Protein AF-A0A1Q7ENH5-F1 (afdb_monomer_lite)

Sequence (106 aa):
MGAAASIGPLKSDITMAIQLSGAPGLPPEMKLFLTDFQTLATDVGKLMNAVIGGDTNAVQADVKAVDADNTKIETYDFSKMSSAIKAFYQPMIDAFNSEVSIANSM

Secondary structure (DSSP, 8-state):
-HHHHTHHHHHHHHHHHHHHTTSTT--HHHHHHHHHHHHHHHHHHHHHHHHHHT-HHHHHHHHHHHHHHHHHHTT--HHHHHHHHHHHHHHHHHHHHHHHHHHTT-

Foldseek 3Di:
DVVLVCLVVVLVVLVVQLVCQPDPLFDPLSNVLSVLVNQLSVLVNQLVVCVVVVVVVSNVVSVVSNVVSVVVNVPDDPVVRVVSSCVRCVVVVVVVVVVVVVVVVD

pLDDT: mean 94.46, std 6.44, range [59.59, 98.5]

Radius of gyration: 20.54 Å; chains: 1; bounding box: 52×18×59 Å

Structure (mmCIF, N/CA/C/O backbone):
data_AF-A0A1Q7ENH5-F1
#
_entry.id   AF-A0A1Q7ENH5-F1
#
loop_
_atom_site.group_PDB
_atom_site.id
_atom_site.type_symbol
_atom_site.label_atom_id
_atom_site.label_alt_id
_atom_site.label_comp_id
_atom_site.label_asym_id
_atom_site.label_entity_id
_atom_site.label_seq_id
_atom_site.pdbx_PDB_ins_code
_atom_site.Cartn_x
_atom_site.Cartn_y
_atom_site.Cartn_z
_atom_site.occupancy
_atom_site.B_iso_or_equiv
_atom_site.auth_seq_id
_atom_site.auth_comp_id
_atom_site.auth_asym_id
_atom_site.auth_atom_id
_atom_site.pdbx_PDB_model_num
ATOM 1 N N . MET A 1 1 ? 2.783 -6.597 23.141 1.00 59.66 1 MET A N 1
ATOM 2 C CA . MET A 1 1 ? 2.835 -5.136 22.893 1.00 59.66 1 MET A CA 1
ATOM 3 C C . MET A 1 1 ? 3.602 -4.714 21.630 1.00 59.66 1 MET A C 1
ATOM 5 O O . MET A 1 1 ? 3.509 -3.548 21.277 1.00 59.66 1 MET A O 1
ATOM 9 N N . GLY A 1 2 ? 4.294 -5.607 20.903 1.00 73.12 2 GLY A N 1
ATOM 10 C CA . GLY A 1 2 ? 5.056 -5.219 19.700 1.00 73.12 2 GLY A CA 1
ATOM 11 C C . GLY A 1 2 ? 4.219 -4.630 18.554 1.00 73.12 2 GLY A C 1
ATOM 12 O O . GLY A 1 2 ? 4.597 -3.604 18.005 1.00 73.12 2 GLY A O 1
ATOM 13 N N . ALA A 1 3 ? 3.050 -5.211 18.255 1.00 73.00 3 ALA A N 1
ATOM 14 C CA . ALA A 1 3 ? 2.217 -4.767 17.132 1.00 73.00 3 ALA A CA 1
ATOM 15 C C . ALA A 1 3 ? 1.648 -3.337 17.292 1.00 73.00 3 ALA A C 1
ATOM 17 O O . ALA A 1 3 ? 1.554 -2.611 16.312 1.00 73.00 3 ALA A O 1
ATOM 18 N N . ALA A 1 4 ? 1.336 -2.889 18.516 1.00 81.31 4 ALA A N 1
ATOM 19 C CA . ALA A 1 4 ? 0.833 -1.528 18.746 1.00 81.31 4 ALA A CA 1
ATOM 20 C C . ALA A 1 4 ? 1.951 -0.490 18.573 1.00 81.31 4 ALA A C 1
ATOM 22 O O . ALA A 1 4 ? 1.743 0.578 18.000 1.00 81.31 4 ALA A O 1
ATOM 23 N N . ALA A 1 5 ? 3.162 -0.836 19.018 1.00 86.12 5 ALA A N 1
ATOM 24 C CA . ALA A 1 5 ? 4.337 0.013 18.874 1.00 86.12 5 ALA A CA 1
ATOM 25 C C . ALA A 1 5 ? 4.772 0.178 17.405 1.00 86.12 5 ALA A C 1
ATOM 27 O O . ALA A 1 5 ? 5.323 1.218 17.055 1.00 86.12 5 ALA A O 1
ATOM 28 N N . SER A 1 6 ? 4.496 -0.799 16.531 1.00 89.06 6 SER A N 1
ATOM 29 C CA . SER A 1 6 ? 4.850 -0.728 15.106 1.00 89.06 6 SER A CA 1
ATOM 30 C C . SER A 1 6 ? 3.914 0.136 14.253 1.00 89.06 6 SER A C 1
ATOM 32 O O . SER A 1 6 ? 4.268 0.463 13.124 1.00 89.06 6 SER A O 1
ATOM 34 N N . ILE A 1 7 ? 2.752 0.559 14.767 1.00 90.62 7 ILE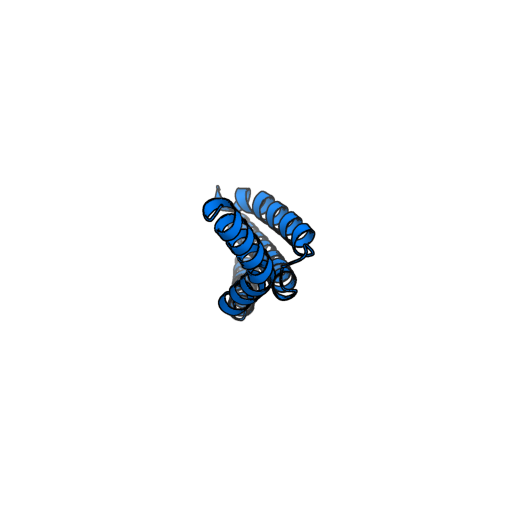 A N 1
ATOM 35 C CA . ILE A 1 7 ? 1.787 1.361 13.989 1.00 90.62 7 ILE A CA 1
ATOM 36 C C . ILE A 1 7 ? 2.306 2.771 13.704 1.00 90.62 7 ILE A C 1
ATOM 38 O O . ILE A 1 7 ? 2.080 3.301 12.618 1.00 90.62 7 ILE A O 1
ATOM 42 N N . GLY A 1 8 ? 3.011 3.381 14.659 1.00 91.00 8 GLY A N 1
ATOM 43 C CA . GLY A 1 8 ? 3.644 4.688 14.459 1.00 91.00 8 GLY A CA 1
ATOM 44 C C . GLY A 1 8 ? 4.637 4.671 13.288 1.00 91.00 8 GLY A C 1
ATOM 45 O O . GLY A 1 8 ? 4.435 5.419 12.330 1.00 91.00 8 GLY A O 1
ATOM 46 N N . PRO A 1 9 ? 5.657 3.789 13.322 1.00 94.81 9 PRO A N 1
ATOM 47 C CA . PRO A 1 9 ? 6.572 3.577 12.202 1.00 94.81 9 PRO A CA 1
ATOM 48 C C . PRO A 1 9 ? 5.858 3.278 10.878 1.00 94.81 9 PRO A C 1
ATOM 50 O O . PRO A 1 9 ? 6.112 3.969 9.898 1.00 94.81 9 PRO A O 1
ATOM 53 N N . LEU A 1 10 ? 4.883 2.359 10.866 1.00 94.50 10 LEU A N 1
ATOM 54 C CA . LEU A 1 10 ? 4.110 2.031 9.662 1.00 94.50 10 LEU A CA 1
ATOM 55 C C . LEU A 1 10 ? 3.463 3.274 9.027 1.00 94.50 10 LEU A C 1
ATOM 57 O O . LEU A 1 10 ? 3.582 3.493 7.825 1.00 94.50 10 LEU A O 1
ATOM 61 N N . LYS A 1 11 ? 2.809 4.127 9.824 1.00 93.94 11 LYS A N 1
ATOM 62 C CA . LYS A 1 11 ? 2.190 5.367 9.321 1.00 93.94 11 LYS A CA 1
ATOM 63 C C . LYS A 1 11 ? 3.218 6.348 8.755 1.00 93.94 11 LYS A C 1
ATOM 65 O O . LYS A 1 11 ? 2.932 7.025 7.764 1.00 93.94 11 LYS A O 1
ATOM 70 N N . SER A 1 12 ? 4.392 6.433 9.376 1.00 96.00 12 SER A N 1
ATOM 71 C CA . SER A 1 12 ? 5.496 7.268 8.895 1.00 96.00 12 SER A CA 1
ATOM 72 C C . SER A 1 12 ? 6.005 6.778 7.540 1.00 96.00 12 SER A C 1
ATOM 74 O O . SER A 1 12 ? 6.107 7.567 6.600 1.00 96.00 12 SER A O 1
ATOM 76 N N . ASP A 1 13 ? 6.237 5.473 7.412 1.00 97.69 13 ASP A N 1
ATOM 77 C CA . ASP A 1 13 ? 6.734 4.861 6.180 1.00 97.69 13 ASP A CA 1
ATOM 78 C C . ASP A 1 13 ? 5.734 5.024 5.030 1.00 97.69 13 ASP A C 1
ATOM 80 O O . ASP A 1 13 ? 6.119 5.401 3.923 1.00 97.69 13 ASP A O 1
ATOM 84 N N . ILE A 1 14 ? 4.435 4.848 5.296 1.00 97.50 14 ILE A N 1
ATOM 85 C CA . ILE A 1 14 ? 3.381 5.085 4.298 1.00 97.50 14 ILE A CA 1
ATOM 86 C C . ILE A 1 14 ? 3.345 6.556 3.876 1.00 97.50 14 ILE A C 1
ATOM 88 O O . ILE A 1 14 ? 3.235 6.854 2.689 1.00 97.50 14 ILE A O 1
ATOM 92 N N . THR A 1 15 ? 3.482 7.489 4.819 1.00 97.12 15 THR A N 1
ATOM 93 C CA . THR A 1 15 ? 3.511 8.928 4.505 1.00 97.12 15 THR A CA 1
ATOM 94 C C . THR A 1 15 ? 4.674 9.261 3.574 1.00 97.12 15 THR A C 1
ATOM 96 O O . THR A 1 15 ? 4.494 9.974 2.584 1.00 97.12 15 THR A O 1
ATOM 99 N N . MET A 1 16 ? 5.854 8.703 3.847 1.00 97.56 16 MET A N 1
ATOM 100 C CA . MET A 1 16 ? 7.023 8.862 2.985 1.00 97.56 16 MET A CA 1
ATOM 101 C C . MET A 1 16 ? 6.799 8.220 1.610 1.00 97.56 16 MET A C 1
ATOM 103 O O . MET A 1 16 ? 7.087 8.838 0.586 1.00 97.56 16 MET A O 1
ATOM 107 N N . ALA A 1 17 ? 6.208 7.026 1.555 1.00 97.31 17 ALA A N 1
ATOM 108 C CA . ALA A 1 17 ? 5.862 6.375 0.295 1.00 97.31 17 ALA A CA 1
ATOM 109 C C . ALA A 1 17 ? 4.878 7.215 -0.542 1.00 97.31 17 ALA A C 1
ATOM 111 O O . ALA A 1 17 ? 5.077 7.363 -1.747 1.00 97.31 17 ALA A O 1
ATOM 112 N N . ILE A 1 18 ? 3.861 7.832 0.073 1.00 97.38 18 ILE A N 1
ATOM 113 C CA . ILE A 1 18 ? 2.922 8.734 -0.620 1.00 97.38 18 ILE A CA 1
ATOM 114 C C . ILE A 1 18 ? 3.667 9.930 -1.224 1.00 97.38 18 ILE A C 1
ATOM 116 O O . ILE A 1 18 ? 3.390 10.305 -2.364 1.00 97.38 18 ILE A O 1
ATOM 120 N N . GLN A 1 19 ? 4.627 10.517 -0.505 1.00 96.06 19 GLN A N 1
ATOM 121 C CA . GLN A 1 19 ? 5.431 11.631 -1.022 1.00 96.06 19 GLN A CA 1
ATOM 122 C C . GLN A 1 19 ? 6.272 11.211 -2.233 1.00 96.06 19 GLN A C 1
ATOM 124 O O . GLN A 1 19 ? 6.355 11.951 -3.213 1.00 96.06 19 GLN A O 1
ATOM 129 N N . LEU A 1 20 ? 6.846 10.008 -2.192 1.00 96.50 20 LEU A N 1
ATOM 130 C CA . LEU A 1 20 ? 7.671 9.458 -3.270 1.00 96.50 20 LEU A CA 1
ATOM 131 C C . LEU A 1 20 ? 6.852 8.916 -4.454 1.00 96.50 20 LEU A C 1
ATOM 133 O O . LEU A 1 20 ? 7.381 8.794 -5.557 1.00 96.50 20 LEU A O 1
ATOM 137 N N . SER A 1 21 ? 5.559 8.639 -4.266 1.00 95.56 21 SER A N 1
ATOM 138 C CA . SER A 1 21 ? 4.686 8.040 -5.291 1.00 95.56 21 SER A CA 1
ATOM 139 C C . SER A 1 21 ? 4.468 8.904 -6.540 1.00 95.56 21 SER A C 1
ATOM 141 O O . SER A 1 21 ? 3.977 8.407 -7.548 1.00 95.56 21 SER A O 1
ATOM 143 N N . GLY A 1 22 ? 4.840 10.187 -6.492 1.00 91.50 22 GLY A N 1
ATOM 144 C CA . GLY A 1 22 ? 4.812 11.089 -7.645 1.00 91.50 22 GLY A CA 1
ATOM 145 C C . GLY A 1 22 ? 6.028 10.987 -8.573 1.00 91.50 22 GLY A C 1
ATOM 146 O O . GLY A 1 22 ? 6.117 11.765 -9.521 1.00 91.50 22 GLY A O 1
ATOM 147 N N . ALA A 1 23 ? 6.983 10.093 -8.298 1.00 93.31 23 ALA A N 1
ATOM 148 C CA . ALA A 1 23 ? 8.173 9.934 -9.128 1.00 93.31 23 ALA A CA 1
ATOM 149 C C . ALA A 1 23 ? 7.827 9.470 -10.563 1.00 93.31 23 ALA A C 1
ATOM 151 O O . ALA A 1 23 ? 6.916 8.655 -10.745 1.00 93.31 23 ALA A O 1
ATOM 152 N N . PRO A 1 24 ? 8.564 9.935 -11.594 1.00 93.81 24 PRO A N 1
ATOM 153 C CA . PRO A 1 24 ? 8.397 9.446 -12.959 1.00 93.81 24 PRO A CA 1
ATOM 154 C C . PRO A 1 24 ? 8.523 7.923 -13.042 1.00 93.81 24 PRO A C 1
ATOM 156 O O . PRO A 1 24 ? 9.418 7.333 -12.438 1.00 93.81 24 PRO A O 1
ATOM 159 N N . GLY A 1 25 ? 7.632 7.300 -13.810 1.00 92.19 25 GLY A N 1
ATOM 160 C CA . GLY A 1 25 ? 7.584 5.848 -13.981 1.00 92.19 25 GLY A CA 1
ATOM 161 C C . GLY A 1 25 ? 6.716 5.106 -12.972 1.00 92.19 25 GLY A C 1
ATOM 162 O O . GLY A 1 25 ? 6.448 3.923 -13.178 1.00 92.19 25 GLY A O 1
ATOM 163 N N . LEU A 1 26 ? 6.208 5.781 -11.935 1.00 95.38 26 LEU A N 1
ATOM 164 C CA . LEU A 1 26 ? 5.185 5.216 -11.059 1.00 95.38 26 LEU A CA 1
ATOM 165 C C . LEU A 1 26 ? 3.774 5.531 -11.585 1.00 95.38 26 LEU A C 1
ATOM 167 O O . LEU A 1 26 ? 3.489 6.678 -11.941 1.00 95.38 26 LEU A O 1
ATOM 171 N N . PRO A 1 27 ? 2.871 4.535 -11.643 1.00 95.56 27 PRO A N 1
ATOM 172 C CA . PRO A 1 27 ? 1.499 4.752 -12.080 1.00 95.56 27 PRO A CA 1
ATOM 173 C C . PRO A 1 27 ? 0.706 5.534 -11.016 1.00 95.56 27 PRO A C 1
ATOM 175 O O . PRO A 1 27 ? 0.931 5.325 -9.819 1.00 95.56 27 PRO A O 1
ATOM 178 N N . PRO A 1 28 ? -0.268 6.380 -11.408 1.00 93.31 28 PRO A N 1
ATOM 179 C CA . PRO A 1 28 ? -1.123 7.110 -10.466 1.00 93.31 28 PRO A CA 1
ATOM 180 C C . PRO A 1 28 ? -1.834 6.206 -9.450 1.00 93.31 28 PRO A C 1
ATOM 182 O O . PRO A 1 28 ? -2.028 6.600 -8.298 1.00 93.31 28 PRO A O 1
ATOM 185 N N . GLU A 1 29 ? -2.173 4.978 -9.853 1.00 95.38 29 GLU A N 1
ATOM 186 C CA . GLU A 1 29 ? -2.767 3.958 -8.989 1.00 95.38 29 GLU A CA 1
ATOM 187 C C . GLU A 1 29 ? -1.914 3.644 -7.749 1.00 95.38 29 GLU A C 1
ATOM 189 O O . GLU A 1 29 ? -2.476 3.338 -6.700 1.00 95.38 29 GLU A O 1
ATOM 194 N N . MET A 1 30 ? -0.586 3.806 -7.807 1.00 96.06 30 MET A N 1
ATOM 195 C CA . MET A 1 30 ? 0.296 3.595 -6.652 1.00 96.06 30 MET A CA 1
ATOM 196 C C . MET A 1 30 ? -0.005 4.582 -5.518 1.00 96.06 30 MET A C 1
ATOM 198 O O . MET A 1 30 ? -0.054 4.204 -4.348 1.00 96.06 30 MET A O 1
ATOM 202 N N . LYS A 1 31 ? -0.247 5.857 -5.848 1.00 96.25 31 LYS A N 1
ATOM 203 C CA . LYS A 1 31 ? -0.588 6.878 -4.849 1.00 96.25 31 LYS A CA 1
ATOM 204 C C . LYS A 1 31 ? -1.956 6.618 -4.221 1.00 96.25 31 LYS A C 1
ATOM 206 O O . LYS A 1 31 ? -2.126 6.839 -3.022 1.00 96.25 31 LYS A O 1
ATOM 211 N N . LEU A 1 32 ? -2.916 6.156 -5.023 1.00 96.88 32 LEU A N 1
ATOM 212 C CA . LEU A 1 32 ? -4.247 5.779 -4.543 1.00 96.88 32 LEU A CA 1
ATOM 213 C C . LEU A 1 32 ? -4.153 4.601 -3.566 1.00 96.88 32 LEU A C 1
ATOM 215 O O . LEU A 1 32 ? -4.622 4.723 -2.436 1.00 96.88 32 LEU A O 1
ATOM 219 N N . PHE A 1 33 ? -3.435 3.537 -3.945 1.00 97.56 33 PHE A N 1
ATOM 220 C CA . PHE A 1 33 ? -3.174 2.389 -3.075 1.00 97.56 33 PHE A CA 1
ATOM 221 C C . PHE A 1 33 ? -2.541 2.812 -1.746 1.00 97.56 33 PHE A C 1
ATOM 223 O O . PHE A 1 33 ? -3.042 2.453 -0.685 1.00 97.56 33 PHE A O 1
ATOM 230 N N . LEU A 1 34 ? -1.473 3.614 -1.780 1.00 97.81 34 LEU A N 1
ATOM 231 C CA . LEU A 1 34 ? -0.785 4.052 -0.562 1.00 97.81 34 LEU A CA 1
ATOM 232 C C . LEU A 1 34 ? -1.669 4.925 0.337 1.00 97.81 34 LEU A C 1
ATOM 234 O O . LEU A 1 34 ? -1.5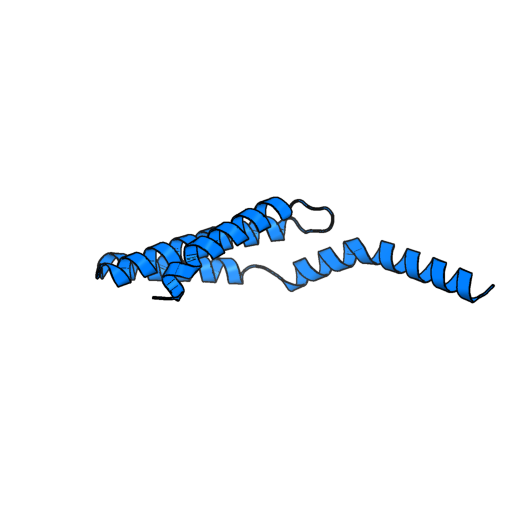53 4.858 1.559 1.00 97.81 34 LEU A O 1
ATOM 238 N N . THR A 1 35 ? -2.565 5.719 -0.253 1.00 97.62 35 THR A N 1
ATOM 239 C CA . THR A 1 35 ? -3.540 6.519 0.502 1.00 97.62 35 THR A CA 1
ATOM 240 C C . THR A 1 35 ? -4.550 5.618 1.211 1.00 97.62 35 THR A C 1
ATOM 242 O O . THR A 1 35 ? -4.808 5.804 2.397 1.00 97.62 35 THR A O 1
ATOM 245 N N . ASP A 1 36 ? -5.070 4.596 0.532 1.00 98.12 36 ASP A N 1
ATOM 246 C CA . ASP A 1 36 ? -5.991 3.633 1.148 1.00 98.12 36 ASP A CA 1
ATOM 247 C C . ASP A 1 36 ? -5.297 2.758 2.197 1.00 98.12 36 ASP A C 1
ATOM 249 O O . ASP A 1 36 ? -5.855 2.486 3.258 1.00 98.12 36 ASP A O 1
ATOM 253 N N . PHE A 1 37 ? -4.035 2.399 1.964 1.00 97.56 37 PHE A N 1
ATOM 254 C CA . PHE A 1 37 ? -3.218 1.687 2.940 1.00 97.56 37 PHE A CA 1
ATOM 255 C C . PHE A 1 37 ? -2.935 2.531 4.196 1.00 97.56 37 PHE A C 1
ATOM 257 O O . PHE A 1 37 ? -2.851 1.994 5.303 1.00 97.56 37 PHE A O 1
ATOM 264 N N . GLN A 1 38 ? -2.855 3.860 4.066 1.00 97.62 38 GLN A N 1
ATOM 265 C CA . GLN A 1 38 ? -2.757 4.774 5.209 1.00 97.62 38 GLN A CA 1
ATOM 266 C C . GLN A 1 38 ? -4.031 4.771 6.067 1.00 97.62 38 GLN A C 1
ATOM 268 O O . GLN A 1 38 ? -3.939 4.851 7.300 1.00 97.62 38 GLN A O 1
ATOM 273 N N . THR A 1 39 ? -5.202 4.670 5.431 1.00 97.94 39 THR A N 1
ATOM 274 C CA . THR A 1 39 ? -6.491 4.510 6.120 1.00 97.94 39 THR A CA 1
ATOM 275 C C . THR A 1 39 ? -6.513 3.194 6.891 1.00 97.94 39 THR A C 1
ATOM 277 O O . THR A 1 39 ? -6.681 3.234 8.111 1.00 97.94 39 THR A O 1
ATOM 280 N N . LEU A 1 40 ? -6.145 2.078 6.246 1.00 97.25 40 LEU A N 1
ATOM 281 C CA . LEU A 1 40 ? -6.045 0.772 6.909 1.00 97.25 40 LEU A CA 1
ATOM 282 C C . LEU A 1 40 ? -5.127 0.825 8.137 1.00 97.25 40 LEU A C 1
ATOM 284 O O . LEU A 1 40 ? -5.506 0.415 9.233 1.00 97.25 40 LEU A O 1
ATOM 288 N N . ALA A 1 41 ? -3.916 1.369 7.991 1.00 96.25 41 ALA A N 1
ATOM 289 C CA . ALA A 1 41 ? -2.974 1.501 9.105 1.00 96.25 41 ALA A CA 1
ATOM 290 C C . ALA A 1 41 ? -3.521 2.390 10.238 1.00 96.25 41 ALA A C 1
ATOM 292 O O . ALA A 1 41 ? -3.154 2.237 11.409 1.00 96.25 41 ALA A O 1
ATOM 293 N N . THR A 1 42 ? -4.392 3.344 9.908 1.00 96.38 42 THR A N 1
ATOM 294 C CA . THR A 1 42 ? -5.077 4.182 10.891 1.00 96.38 42 THR A CA 1
ATOM 295 C C . THR A 1 42 ? -6.129 3.410 11.661 1.00 96.38 42 THR A C 1
ATOM 297 O O . THR A 1 42 ? -6.119 3.495 12.894 1.00 96.38 42 THR A O 1
ATOM 300 N N . ASP A 1 43 ? -6.955 2.628 10.980 1.00 97.31 43 ASP A N 1
ATOM 301 C CA . ASP A 1 43 ? -8.056 1.890 11.595 1.00 97.31 43 ASP A CA 1
ATOM 302 C C . ASP A 1 43 ? -7.572 0.653 12.357 1.00 97.31 43 ASP A C 1
ATOM 304 O O . ASP A 1 43 ? -8.037 0.403 13.469 1.00 97.31 43 ASP A O 1
ATOM 308 N N . VAL A 1 44 ? -6.498 -0.003 11.902 1.00 95.50 44 VAL A N 1
ATOM 309 C CA . VAL A 1 44 ? -5.762 -0.984 12.721 1.00 95.50 44 VAL A CA 1
ATOM 310 C C . VAL A 1 44 ? -5.245 -0.336 14.014 1.00 95.50 44 VAL A C 1
ATOM 312 O O . VAL A 1 44 ? -5.307 -0.939 15.084 1.00 95.50 44 VAL A O 1
ATOM 315 N N . GLY A 1 45 ? -4.788 0.919 13.956 1.00 94.62 45 GLY A N 1
ATOM 316 C CA . GLY A 1 45 ? -4.383 1.683 15.141 1.00 94.62 45 GLY A CA 1
ATOM 317 C C . GLY A 1 45 ? -5.507 1.913 16.140 1.00 94.62 45 GLY A C 1
ATOM 318 O O . GLY A 1 45 ? -5.287 1.773 17.345 1.00 94.62 45 GLY A O 1
ATOM 319 N N . LYS A 1 46 ? -6.706 2.236 15.652 1.00 95.56 46 LYS A N 1
ATOM 320 C CA . LYS A 1 46 ? -7.897 2.384 16.497 1.00 95.56 46 LYS A CA 1
ATOM 321 C C . LYS A 1 46 ? -8.273 1.051 17.133 1.00 95.56 46 LYS A C 1
ATOM 323 O O . LYS A 1 46 ? -8.337 0.988 18.359 1.00 95.56 46 LYS A O 1
ATOM 328 N N . LEU A 1 47 ? -8.332 -0.017 16.332 1.00 95.81 47 LEU A N 1
ATOM 329 C CA . LEU A 1 47 ? -8.631 -1.367 16.806 1.00 95.81 47 LEU A CA 1
ATOM 330 C C . LEU A 1 47 ? -7.686 -1.791 17.934 1.00 95.81 47 LEU A C 1
ATOM 332 O O . LEU A 1 47 ? -8.127 -2.255 18.984 1.00 95.81 47 LEU A O 1
ATOM 336 N N . MET A 1 48 ? -6.376 -1.603 17.755 1.00 94.38 48 MET A N 1
ATOM 337 C CA . MET A 1 48 ? -5.396 -1.951 18.786 1.00 94.38 48 MET A CA 1
ATOM 338 C C . MET A 1 48 ? -5.596 -1.148 20.075 1.00 94.38 48 MET A C 1
ATOM 340 O O . MET A 1 48 ? -5.501 -1.716 21.164 1.00 94.38 48 MET A O 1
ATOM 344 N N . ASN A 1 49 ? -5.903 0.146 19.971 1.00 93.50 49 ASN A N 1
ATOM 345 C CA . ASN A 1 49 ? -6.187 0.982 21.135 1.00 93.50 49 ASN A CA 1
ATOM 346 C C . ASN A 1 49 ? -7.479 0.555 21.844 1.00 93.50 49 ASN A C 1
ATOM 348 O O . ASN A 1 49 ? -7.493 0.493 23.072 1.00 93.50 49 ASN A O 1
ATOM 352 N N . ALA A 1 50 ? -8.530 0.210 21.096 1.00 95.19 50 ALA A N 1
ATOM 353 C CA . ALA A 1 50 ? -9.787 -0.293 21.643 1.00 95.19 50 ALA A CA 1
ATOM 354 C C . ALA A 1 50 ? -9.586 -1.617 22.395 1.00 95.19 50 ALA A C 1
ATOM 356 O O . ALA A 1 50 ? -10.060 -1.767 23.521 1.00 95.19 50 ALA A O 1
ATOM 357 N N . VAL A 1 51 ? -8.804 -2.545 21.827 1.00 94.19 51 VAL A N 1
ATOM 358 C CA . VAL A 1 51 ? -8.437 -3.811 22.486 1.00 94.19 51 VAL A CA 1
ATOM 359 C C . VAL A 1 51 ? -7.654 -3.557 23.776 1.00 94.19 51 VAL A C 1
ATOM 361 O O . VAL A 1 51 ? -7.975 -4.143 24.807 1.00 94.19 51 VAL A O 1
ATOM 364 N N . ILE A 1 52 ? -6.647 -2.677 23.746 1.00 93.31 52 ILE A N 1
ATOM 365 C CA . ILE A 1 52 ? -5.840 -2.337 24.931 1.00 93.31 52 ILE A CA 1
ATOM 366 C C . ILE A 1 52 ? -6.698 -1.667 26.012 1.00 93.31 52 ILE A C 1
ATOM 368 O O . ILE A 1 52 ? -6.513 -1.940 27.197 1.00 93.31 52 ILE A O 1
ATOM 372 N N . GLY A 1 53 ? -7.634 -0.806 25.612 1.00 94.38 53 GLY A N 1
ATOM 373 C CA . GLY A 1 53 ? -8.554 -0.110 26.510 1.00 94.38 53 GLY A CA 1
ATOM 374 C C . GLY A 1 53 ? -9.726 -0.959 27.010 1.00 94.38 53 GLY A C 1
ATOM 375 O O . GLY A 1 53 ? -10.458 -0.504 27.884 1.00 94.38 53 GLY A O 1
ATOM 376 N N . GLY A 1 54 ? -9.921 -2.171 26.477 1.00 95.69 54 GLY A N 1
ATOM 377 C CA . GLY A 1 54 ? -11.059 -3.034 26.809 1.00 95.69 54 GLY A CA 1
ATOM 378 C C . GLY A 1 54 ? -12.410 -2.536 26.273 1.00 95.69 54 GLY A C 1
ATOM 379 O O . GLY A 1 54 ? -13.456 -3.002 26.729 1.00 95.69 54 GLY A O 1
ATOM 380 N N . ASP A 1 55 ? -12.417 -1.609 25.312 1.00 96.88 55 ASP A N 1
ATOM 381 C CA . ASP A 1 55 ? -13.641 -1.048 24.734 1.00 96.88 55 ASP A CA 1
ATOM 382 C C . ASP A 1 55 ? -14.217 -1.998 23.678 1.00 96.88 55 ASP A C 1
ATOM 384 O O . ASP A 1 55 ? -13.923 -1.921 22.486 1.00 96.88 55 ASP A O 1
ATOM 388 N N . THR A 1 56 ? -15.055 -2.927 24.131 1.00 94.50 56 THR A N 1
ATOM 389 C CA . THR A 1 56 ? -15.620 -3.982 23.274 1.00 94.50 56 THR A CA 1
ATOM 390 C C . THR A 1 56 ? -16.520 -3.417 22.166 1.00 94.50 56 THR A C 1
ATOM 392 O O . THR A 1 56 ? -16.602 -4.001 21.083 1.00 94.50 56 THR A O 1
ATOM 395 N N . ASN A 1 57 ? -17.160 -2.266 22.398 1.00 94.00 57 ASN A N 1
ATOM 396 C CA . ASN A 1 57 ? -17.998 -1.618 21.390 1.00 94.00 57 ASN A CA 1
ATOM 397 C C . ASN A 1 57 ? -17.136 -0.992 20.288 1.00 94.00 57 ASN A C 1
ATOM 399 O O . ASN A 1 57 ? -17.423 -1.191 19.105 1.00 94.00 57 ASN A O 1
ATOM 403 N N . ALA A 1 58 ? -16.060 -0.293 20.665 1.00 95.88 58 ALA A N 1
ATOM 404 C CA . ALA A 1 58 ? -15.098 0.244 19.706 1.00 95.88 58 ALA A CA 1
ATOM 405 C C . ALA A 1 58 ? -14.408 -0.875 18.915 1.00 95.88 58 ALA A C 1
ATOM 407 O O . ALA A 1 58 ? -14.326 -0.780 17.697 1.00 95.88 58 ALA A O 1
ATOM 408 N N . VAL A 1 59 ? -14.035 -1.989 19.560 1.00 97.44 59 VAL A N 1
ATOM 409 C CA . VAL A 1 59 ? -13.452 -3.156 18.871 1.00 97.44 59 VAL A CA 1
ATOM 410 C C . VAL A 1 59 ? -14.356 -3.651 17.742 1.00 97.44 59 VAL A C 1
ATOM 412 O O . VAL A 1 59 ? -13.881 -3.873 16.631 1.00 97.44 59 VAL A O 1
ATOM 415 N N . GLN A 1 60 ? -15.662 -3.806 17.980 1.00 96.56 60 GLN A N 1
ATOM 416 C CA . GLN A 1 60 ? -16.569 -4.300 16.942 1.00 96.56 60 GLN A CA 1
ATOM 417 C C . GLN A 1 60 ? -16.728 -3.313 15.775 1.00 96.56 60 GLN A C 1
ATOM 419 O O . GLN A 1 60 ? -16.893 -3.738 14.629 1.00 96.56 60 GLN A O 1
ATOM 424 N N . ALA A 1 61 ? -16.701 -2.009 16.053 1.00 97.38 61 ALA A N 1
ATOM 425 C CA . ALA A 1 61 ? -16.734 -0.980 15.019 1.00 97.38 61 ALA A CA 1
ATOM 426 C C . ALA A 1 61 ? -15.427 -0.953 14.211 1.00 97.38 61 ALA A C 1
ATOM 428 O O . ALA A 1 61 ? -15.472 -0.966 12.981 1.00 97.38 61 ALA A O 1
ATOM 429 N N . ASP A 1 62 ? -14.282 -0.992 14.890 1.00 98.00 62 ASP A N 1
ATOM 430 C CA . ASP A 1 62 ? -12.963 -0.905 14.268 1.00 98.00 62 ASP A CA 1
ATOM 431 C C . ASP A 1 62 ? -12.624 -2.160 13.447 1.00 98.00 62 ASP A C 1
ATOM 433 O O . ASP A 1 62 ? -12.008 -2.038 12.393 1.00 98.00 62 ASP A O 1
ATOM 437 N N . VAL A 1 63 ? -13.085 -3.356 13.844 1.00 98.06 63 VAL A N 1
ATOM 438 C CA . VAL A 1 63 ? -12.968 -4.571 13.005 1.00 98.06 63 VAL A CA 1
ATOM 439 C C . VAL A 1 63 ? -13.671 -4.378 11.660 1.00 98.06 63 VAL A C 1
ATOM 441 O O . VAL A 1 63 ? -13.088 -4.664 10.620 1.00 98.06 63 VAL A O 1
ATOM 444 N N . LYS A 1 64 ? -14.894 -3.833 11.654 1.00 97.94 64 LYS A N 1
ATOM 445 C CA . LYS A 1 64 ? -15.629 -3.585 10.402 1.00 97.94 64 LYS A CA 1
ATOM 446 C C . LYS A 1 64 ? -14.932 -2.555 9.517 1.00 97.94 64 LYS A C 1
ATOM 448 O O . LYS A 1 64 ? -14.998 -2.671 8.297 1.00 97.94 64 LYS A O 1
ATOM 453 N N . ALA A 1 65 ? -14.307 -1.547 10.122 1.00 98.12 65 ALA A N 1
ATOM 454 C CA . ALA A 1 65 ? -13.540 -0.545 9.393 1.00 98.12 65 ALA A CA 1
ATOM 455 C C . ALA A 1 65 ? -12.305 -1.175 8.728 1.00 98.12 65 ALA A C 1
ATOM 457 O O . ALA A 1 65 ? -12.119 -1.029 7.523 1.00 98.12 65 ALA A O 1
ATOM 458 N N . VAL A 1 66 ? -11.549 -1.985 9.479 1.00 98.12 66 VAL A N 1
ATOM 459 C CA . VAL A 1 66 ? -10.407 -2.753 8.959 1.00 98.12 66 VAL A CA 1
ATOM 460 C C . VAL A 1 66 ? -10.823 -3.690 7.819 1.00 98.12 66 VAL A C 1
ATOM 462 O O . VAL A 1 66 ? -10.152 -3.723 6.789 1.00 98.12 66 VAL A O 1
ATOM 465 N N . ASP A 1 67 ? -11.936 -4.413 7.955 1.00 98.44 67 ASP A N 1
ATOM 466 C CA . ASP A 1 67 ? -12.440 -5.307 6.902 1.00 98.44 67 ASP A CA 1
ATOM 467 C C . ASP A 1 67 ? -12.838 -4.537 5.629 1.00 98.44 67 ASP A C 1
ATOM 469 O O . ASP A 1 67 ? -12.571 -4.985 4.508 1.00 98.44 67 ASP A O 1
ATOM 473 N N . ALA A 1 68 ? -13.458 -3.363 5.784 1.00 98.50 68 ALA A N 1
ATOM 474 C CA . ALA A 1 68 ? -13.831 -2.503 4.663 1.00 98.50 68 ALA A CA 1
ATOM 475 C C . ALA A 1 68 ? -12.597 -1.957 3.929 1.00 98.50 68 ALA A C 1
ATOM 477 O O . ALA A 1 68 ? -12.548 -1.990 2.696 1.00 98.50 68 ALA A O 1
ATOM 478 N N . ASP A 1 69 ? -11.585 -1.511 4.673 1.00 98.38 69 ASP A N 1
ATOM 479 C CA . ASP A 1 69 ? -10.316 -1.052 4.109 1.00 98.38 69 ASP A CA 1
ATOM 480 C C . ASP A 1 69 ? -9.572 -2.184 3.395 1.00 98.38 69 ASP A C 1
ATOM 482 O O . ASP A 1 69 ? -9.075 -1.991 2.283 1.00 98.38 69 ASP A O 1
ATOM 486 N N . ASN A 1 70 ? -9.536 -3.384 3.984 1.00 97.44 70 ASN A N 1
ATOM 487 C CA . ASN A 1 70 ? -8.909 -4.548 3.363 1.00 97.44 70 ASN A CA 1
ATOM 488 C C . ASN A 1 70 ? -9.613 -4.925 2.051 1.00 97.44 70 ASN A C 1
ATOM 490 O O . ASN A 1 70 ? -8.956 -5.083 1.024 1.00 97.44 70 ASN A O 1
ATOM 494 N N . THR A 1 71 ? -10.950 -4.947 2.050 1.00 98.25 71 THR A N 1
ATOM 495 C CA . THR A 1 71 ? -11.749 -5.169 0.832 1.00 98.25 71 THR A CA 1
ATOM 496 C C . THR A 1 71 ? -11.413 -4.142 -0.247 1.00 98.25 71 THR A C 1
ATOM 498 O O . THR A 1 71 ? -11.292 -4.484 -1.420 1.00 98.25 71 THR A O 1
ATOM 501 N N . LYS A 1 72 ? -11.235 -2.870 0.130 1.00 96.81 72 LYS A N 1
ATOM 502 C CA . LYS A 1 72 ? -10.856 -1.810 -0.809 1.00 96.81 72 LYS A CA 1
ATOM 503 C C . LYS A 1 72 ? -9.456 -2.040 -1.377 1.00 96.81 72 LYS A C 1
ATOM 505 O O . LYS A 1 72 ? -9.268 -1.920 -2.586 1.00 96.81 72 LYS A O 1
ATOM 510 N N . ILE A 1 73 ? -8.490 -2.404 -0.538 1.00 97.25 73 ILE A N 1
ATOM 511 C CA . ILE A 1 73 ? -7.111 -2.683 -0.959 1.00 97.25 73 ILE A CA 1
ATOM 512 C C . ILE A 1 73 ? -7.040 -3.878 -1.921 1.00 97.25 73 ILE A C 1
ATOM 514 O O . ILE A 1 73 ? -6.287 -3.845 -2.893 1.00 97.25 73 ILE A O 1
ATOM 518 N N . GLU A 1 74 ? -7.863 -4.902 -1.714 1.00 96.50 74 GLU A N 1
ATOM 519 C CA . GLU A 1 74 ? -7.938 -6.076 -2.594 1.00 96.50 74 GLU A CA 1
ATOM 520 C C . GLU A 1 74 ? -8.441 -5.752 -4.012 1.00 96.50 74 GLU A C 1
ATOM 522 O O . GLU A 1 74 ? -8.230 -6.541 -4.932 1.00 96.50 74 GLU A O 1
ATOM 527 N N . THR A 1 75 ? -9.056 -4.583 -4.232 1.00 97.44 75 THR A N 1
ATOM 528 C CA . THR A 1 75 ? -9.490 -4.154 -5.575 1.00 97.44 75 THR A CA 1
ATOM 529 C C . THR A 1 75 ? -8.352 -3.646 -6.464 1.00 97.44 75 THR A C 1
ATOM 531 O O . THR A 1 75 ? -8.549 -3.485 -7.671 1.00 97.44 75 THR A O 1
ATOM 534 N N . TYR A 1 76 ? -7.165 -3.382 -5.905 1.00 97.88 76 TYR A N 1
ATOM 535 C CA . TYR A 1 76 ? -6.035 -2.875 -6.679 1.00 97.88 76 TYR A CA 1
ATOM 536 C C . TYR A 1 76 ? -5.375 -3.968 -7.525 1.00 97.88 76 TYR A C 1
ATOM 538 O O . TYR A 1 76 ? -4.985 -5.028 -7.040 1.00 97.88 76 TYR A O 1
ATOM 546 N N . ASP A 1 77 ? -5.154 -3.662 -8.805 1.00 97.31 77 ASP A N 1
ATOM 547 C CA . ASP A 1 77 ? -4.426 -4.538 -9.721 1.00 97.31 77 ASP A CA 1
ATOM 548 C C . ASP A 1 77 ? -2.915 -4.256 -9.674 1.00 97.31 77 ASP A C 1
ATOM 550 O O . ASP A 1 77 ? -2.367 -3.425 -10.411 1.00 97.31 77 ASP A O 1
ATOM 554 N N . PHE A 1 78 ? -2.217 -4.978 -8.798 1.00 95.44 78 PHE A N 1
ATOM 555 C CA . PHE A 1 78 ? -0.759 -4.896 -8.676 1.00 95.44 78 PHE A CA 1
ATOM 556 C C . PHE A 1 78 ? -0.015 -5.392 -9.925 1.00 95.44 78 PHE A C 1
ATOM 558 O O . PHE A 1 78 ? 1.091 -4.919 -10.202 1.00 95.44 78 PHE A O 1
ATOM 565 N N . SER A 1 79 ? -0.622 -6.275 -10.724 1.00 97.69 79 SER A N 1
ATOM 566 C CA . SER A 1 79 ? -0.028 -6.754 -11.980 1.00 97.69 79 SER A CA 1
ATOM 567 C C . SER A 1 79 ? -0.039 -5.657 -13.040 1.00 97.69 79 SER A C 1
ATOM 569 O O . SER A 1 79 ? 0.970 -5.437 -13.719 1.00 97.69 79 SER A O 1
ATOM 571 N N . LYS A 1 80 ? -1.142 -4.909 -13.147 1.00 96.00 80 LYS A N 1
ATOM 572 C CA . LYS A 1 80 ? -1.238 -3.722 -14.004 1.00 96.00 80 LYS A CA 1
ATOM 573 C C . LYS A 1 80 ? -0.245 -2.648 -13.570 1.00 96.00 80 LYS A C 1
ATOM 575 O O . LYS A 1 80 ? 0.463 -2.111 -14.422 1.00 96.00 80 LYS A O 1
ATOM 580 N N . MET A 1 81 ? -0.139 -2.368 -12.268 1.00 96.81 81 MET A N 1
ATOM 581 C CA . MET A 1 81 ? 0.836 -1.394 -11.756 1.00 96.81 81 MET A CA 1
ATOM 582 C C . MET A 1 81 ? 2.278 -1.798 -12.093 1.00 96.81 81 MET A C 1
ATOM 584 O O . MET A 1 81 ? 3.036 -0.985 -12.622 1.00 96.81 81 MET A O 1
ATOM 588 N N . SER A 1 82 ? 2.645 -3.063 -11.867 1.00 96.38 82 SER A N 1
ATOM 589 C CA . SER A 1 82 ? 3.970 -3.593 -12.216 1.00 96.38 82 SER A CA 1
ATOM 590 C C . SER A 1 82 ? 4.247 -3.521 -13.722 1.00 96.38 82 SER A C 1
ATOM 592 O O . SER A 1 82 ? 5.332 -3.114 -14.143 1.00 96.38 82 SER A O 1
ATOM 594 N N . SER A 1 83 ? 3.245 -3.836 -14.546 1.00 97.50 83 SER A N 1
ATOM 595 C CA . SER A 1 83 ? 3.355 -3.765 -16.005 1.00 97.50 83 SER A CA 1
ATOM 596 C C . SER A 1 83 ? 3.583 -2.337 -16.497 1.00 97.50 83 SER A C 1
ATOM 598 O O . SER A 1 83 ? 4.409 -2.130 -17.382 1.00 97.50 83 SER A O 1
ATOM 600 N N . ALA A 1 84 ? 2.908 -1.346 -15.907 1.00 96.44 84 ALA A N 1
ATOM 601 C CA . ALA A 1 84 ? 3.100 0.063 -16.244 1.00 96.44 84 ALA A CA 1
ATOM 602 C C . ALA A 1 84 ? 4.516 0.550 -15.894 1.00 96.44 84 ALA A C 1
ATOM 604 O O . ALA A 1 84 ? 5.159 1.200 -16.718 1.00 96.44 84 ALA A O 1
ATOM 605 N N . ILE A 1 85 ? 5.028 0.168 -14.718 1.00 96.75 85 ILE A N 1
ATOM 606 C CA . ILE A 1 85 ? 6.408 0.465 -14.304 1.00 96.75 85 ILE A CA 1
ATOM 607 C C . ILE A 1 85 ? 7.395 -0.150 -15.301 1.00 96.75 85 ILE A C 1
ATOM 609 O O . ILE A 1 85 ? 8.277 0.537 -15.815 1.00 96.75 85 ILE A O 1
ATOM 613 N N . LYS A 1 86 ? 7.227 -1.436 -15.630 1.00 96.94 86 LYS A N 1
ATOM 614 C CA . LYS A 1 86 ? 8.086 -2.116 -16.605 1.00 96.94 86 LYS A CA 1
ATOM 615 C C . LYS A 1 86 ? 8.043 -1.422 -17.964 1.00 96.94 86 LYS A C 1
ATOM 617 O O . LYS A 1 86 ? 9.095 -1.163 -18.535 1.00 96.94 86 LYS A O 1
ATOM 622 N N . ALA A 1 87 ? 6.852 -1.100 -18.464 1.00 97.25 87 ALA A N 1
ATOM 623 C CA . ALA A 1 87 ? 6.678 -0.435 -19.751 1.00 97.25 87 ALA A CA 1
ATOM 624 C C . ALA A 1 87 ? 7.375 0.932 -19.801 1.00 97.25 87 ALA A C 1
ATOM 626 O O . ALA A 1 87 ? 7.934 1.286 -20.835 1.00 97.25 87 ALA A O 1
ATOM 627 N N . PHE A 1 88 ? 7.389 1.672 -18.691 1.00 97.06 88 PHE A N 1
ATOM 628 C CA . PHE A 1 88 ? 8.098 2.945 -18.603 1.00 97.06 88 PHE A CA 1
ATOM 629 C C . PHE A 1 88 ? 9.622 2.783 -18.721 1.00 97.06 88 PHE A C 1
ATOM 631 O O . PHE A 1 88 ? 10.262 3.546 -19.441 1.00 97.06 88 PHE A O 1
ATOM 638 N N . TYR A 1 89 ? 10.208 1.790 -18.044 1.00 96.44 89 TYR A N 1
ATOM 639 C CA . TYR A 1 89 ? 11.664 1.593 -18.029 1.00 96.44 89 TYR A CA 1
ATOM 640 C C . TYR A 1 89 ? 12.203 0.759 -19.198 1.00 96.44 89 TYR A C 1
ATOM 642 O O . TYR A 1 89 ? 13.386 0.868 -19.520 1.00 96.44 89 TYR A O 1
ATOM 650 N N . GLN A 1 90 ? 11.368 -0.053 -19.854 1.00 97.62 90 GLN A N 1
ATOM 651 C CA . GLN A 1 90 ? 11.804 -0.959 -20.922 1.00 97.62 90 GLN A CA 1
ATOM 652 C C . GLN A 1 90 ? 12.567 -0.246 -22.056 1.00 97.62 90 GLN A C 1
ATOM 654 O O . GLN A 1 90 ? 13.651 -0.716 -22.388 1.00 97.62 90 GLN A O 1
ATOM 659 N N . PRO A 1 91 ? 12.127 0.917 -22.582 1.00 97.50 91 PRO A N 1
ATOM 660 C CA . PRO A 1 91 ? 12.869 1.608 -23.640 1.00 97.50 91 PRO A CA 1
ATOM 661 C C . PRO A 1 91 ? 14.282 2.040 -23.224 1.00 97.50 91 PRO A C 1
ATOM 663 O O . PRO A 1 91 ? 15.200 2.017 -24.038 1.00 97.50 91 PRO A O 1
ATOM 666 N N . MET A 1 92 ? 14.477 2.419 -21.955 1.00 96.50 92 MET A N 1
ATOM 667 C CA . MET A 1 92 ? 15.796 2.802 -21.432 1.00 96.50 92 MET A CA 1
ATOM 668 C C . MET A 1 92 ? 16.723 1.590 -21.327 1.00 96.50 92 MET A C 1
ATOM 670 O O . MET A 1 92 ? 17.901 1.674 -21.668 1.00 96.50 92 MET A O 1
ATOM 674 N N . ILE A 1 93 ? 16.177 0.458 -20.879 1.00 96.31 93 ILE A N 1
ATOM 675 C CA . ILE A 1 93 ? 16.895 -0.818 -20.814 1.00 96.31 93 ILE A CA 1
ATOM 676 C C . ILE A 1 93 ? 17.290 -1.270 -22.224 1.00 96.31 93 ILE A C 1
ATOM 678 O O . ILE A 1 93 ? 18.429 -1.679 -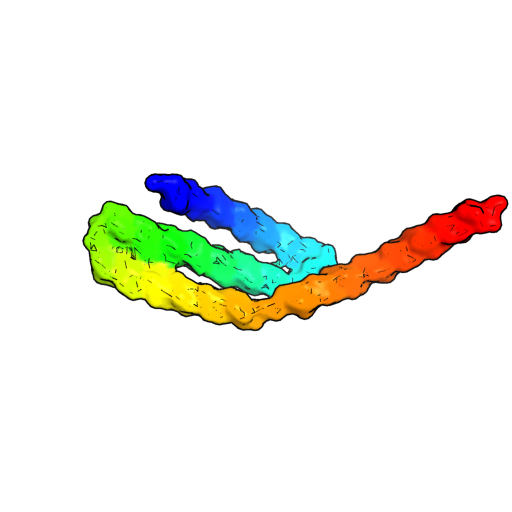22.442 1.00 96.31 93 ILE A O 1
ATOM 682 N N . ASP A 1 94 ? 16.375 -1.163 -23.185 1.00 97.75 94 ASP A N 1
ATOM 683 C CA . ASP A 1 94 ? 16.617 -1.555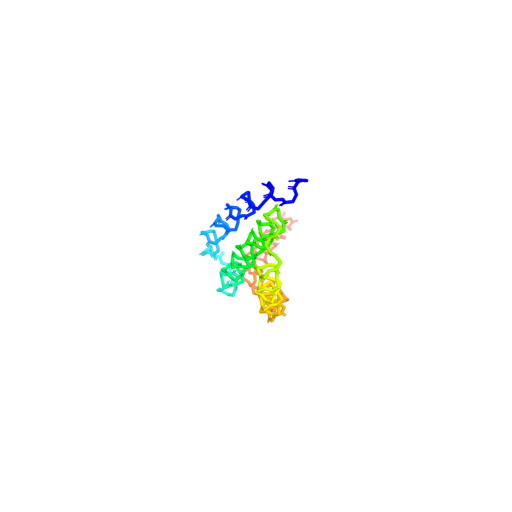 -24.573 1.00 97.75 94 ASP A CA 1
ATOM 684 C C . ASP A 1 94 ? 17.711 -0.690 -25.217 1.00 97.75 94 ASP A C 1
ATOM 686 O O . ASP A 1 94 ? 18.613 -1.224 -25.864 1.00 97.75 94 ASP A O 1
ATOM 690 N N . ALA A 1 95 ? 17.686 0.627 -24.982 1.00 97.12 95 ALA A N 1
ATOM 691 C CA . ALA A 1 95 ? 18.721 1.546 -25.457 1.00 97.12 95 ALA A CA 1
ATOM 692 C C . ALA A 1 95 ? 20.102 1.200 -24.879 1.00 97.12 95 ALA A C 1
ATOM 694 O O . ALA A 1 95 ? 21.062 1.039 -25.632 1.00 97.12 95 ALA A O 1
ATOM 695 N N . PHE A 1 96 ? 20.187 0.995 -23.561 1.00 95.06 96 PHE A N 1
ATOM 696 C CA . PHE A 1 96 ? 21.425 0.587 -22.897 1.00 95.06 96 PHE A CA 1
ATOM 697 C C . PHE A 1 96 ? 21.980 -0.725 -23.471 1.00 95.06 96 PHE A C 1
ATOM 699 O O . PHE A 1 96 ? 23.157 -0.814 -23.820 1.00 95.06 96 PHE A O 1
ATOM 706 N N . ASN A 1 97 ? 21.126 -1.740 -23.621 1.00 95.81 97 ASN A N 1
ATOM 707 C CA . ASN A 1 97 ? 21.533 -3.031 -24.173 1.00 95.81 97 ASN A CA 1
ATOM 708 C C . ASN A 1 97 ? 22.028 -2.906 -25.621 1.00 95.81 97 ASN A C 1
ATOM 710 O O . ASN A 1 97 ? 23.000 -3.564 -25.998 1.00 95.81 97 ASN A O 1
ATOM 714 N N . SER A 1 98 ? 21.392 -2.049 -26.424 1.00 95.94 98 SER A N 1
ATOM 715 C CA . SER A 1 98 ? 21.829 -1.767 -27.792 1.00 95.94 98 SER A CA 1
ATOM 716 C C . SER A 1 98 ? 23.225 -1.138 -27.823 1.00 95.94 98 SER A C 1
ATOM 718 O O . SER A 1 98 ? 24.068 -1.567 -28.610 1.00 95.94 98 SER A O 1
ATOM 720 N N . GLU A 1 99 ? 23.501 -0.154 -26.967 1.00 94.81 99 GLU A N 1
ATOM 721 C CA . GLU A 1 99 ? 24.813 0.505 -26.892 1.00 94.81 99 GLU A CA 1
ATOM 722 C C . GLU A 1 99 ? 25.921 -0.458 -26.449 1.00 94.81 99 GLU A C 1
ATOM 724 O O . GLU A 1 99 ? 26.988 -0.503 -27.065 1.00 94.81 99 GLU A O 1
ATOM 729 N N . VAL A 1 100 ? 25.654 -1.289 -25.438 1.00 94.50 100 VAL A N 1
ATOM 730 C CA . VAL A 1 100 ? 26.588 -2.332 -24.981 1.00 94.50 100 VAL A CA 1
ATOM 731 C C . VAL A 1 100 ? 26.883 -3.337 -26.095 1.00 94.50 100 VAL A C 1
ATOM 733 O O . VAL A 1 100 ? 28.035 -3.732 -26.283 1.00 94.50 100 VAL A O 1
ATOM 736 N N . SER A 1 101 ? 25.866 -3.744 -26.860 1.00 94.69 101 SER A N 1
ATOM 737 C CA . SER A 1 101 ? 26.055 -4.656 -27.991 1.00 94.69 101 SER A CA 1
ATOM 738 C C . SER A 1 101 ? 26.943 -4.051 -29.076 1.00 94.69 101 SER A C 1
ATOM 740 O O . SER A 1 101 ? 27.776 -4.767 -29.627 1.00 94.69 101 SER A O 1
ATOM 742 N N . ILE A 1 102 ? 26.784 -2.760 -29.380 1.00 91.31 102 ILE A N 1
ATOM 743 C CA . ILE A 1 102 ? 27.636 -2.057 -30.348 1.00 91.31 102 ILE A CA 1
ATOM 744 C C . ILE A 1 102 ? 29.080 -2.047 -29.844 1.00 91.31 102 ILE A C 1
ATOM 746 O O . ILE A 1 102 ? 29.975 -2.475 -30.570 1.00 91.31 102 ILE A O 1
ATOM 750 N N . ALA A 1 103 ? 29.300 -1.641 -28.592 1.00 90.19 103 ALA A N 1
ATOM 751 C CA . ALA A 1 103 ? 30.633 -1.543 -28.002 1.00 90.19 103 ALA A CA 1
ATOM 752 C C . ALA A 1 103 ? 31.382 -2.886 -27.969 1.00 90.19 103 ALA A C 1
ATOM 754 O O . ALA A 1 103 ? 32.574 -2.923 -28.245 1.00 90.19 103 ALA A O 1
ATOM 755 N N . ASN A 1 104 ? 30.686 -3.990 -27.683 1.00 89.62 104 ASN A N 1
ATOM 756 C CA . ASN A 1 104 ? 31.282 -5.332 -27.664 1.00 89.62 104 ASN A CA 1
ATOM 757 C C . ASN A 1 104 ? 31.501 -5.938 -29.061 1.00 89.62 104 ASN A C 1
ATOM 759 O O . ASN A 1 104 ? 32.109 -7.001 -29.174 1.00 89.62 104 ASN A O 1
ATOM 763 N N . SER A 1 105 ? 30.955 -5.316 -30.109 1.00 81.25 105 SER A N 1
ATOM 764 C CA . SER A 1 105 ? 31.112 -5.755 -31.502 1.00 81.25 105 SER A CA 1
ATOM 765 C C . SER A 1 105 ? 32.214 -5.008 -32.266 1.00 81.25 105 SER A C 1
ATOM 767 O O . SER A 1 105 ? 32.460 -5.331 -33.430 1.00 81.25 105 SER A O 1
ATOM 769 N N . MET A 1 106 ? 32.856 -4.027 -31.620 1.00 59.59 106 MET A N 1
ATOM 770 C CA . MET A 1 106 ? 34.026 -3.283 -32.107 1.00 59.59 106 MET A CA 1
ATOM 771 C C . MET A 1 106 ? 35.322 -3.893 -31.572 1.00 59.59 106 MET A C 1
ATOM 773 O O . MET A 1 106 ? 36.316 -3.866 -32.331 1.00 59.59 106 MET A O 1
#

=== Feature glossary ===
The record interleaves many kinds of information about one protein. Here is each kind framed as the question it answers.

Q: Are the domains correctly placed relative to each other?
A: Predicted aligned error is AlphaFold's pairwise confidence. Unlike pLDDT (per-residue), PAE is per-residue-pair and captures whether two parts of the structure are correctly placed relative to each other. Units are ångströms of expected positional error.

Q: Which residues are in helices, strands, or loops?
A: Eight-state secondary structure (DSSP): H is the canonical α-helix, G the tighter 3₁₀-helix, I the wider π-helix; E/B are β-structure, T and S are turns and bends, and '-' is everything else. DSSP derives these from the pattern of main-chain N–H···O=C hydrogen bonds, not from the sequence.

Q: What if only a Cα trace is available?
A: P-SEA three-state annotation labels each residue as helix, strand, or coil based purely on the geometry of the Cα trace. It serves as a fallback when the full backbone (and thus DSSP) is unavailable.

Q: What are the backbone torsion angles?
A: φ (phi) and ψ (psi) are the two rotatable backbone dihedrals per residue: φ is the C(i-1)–N–Cα–C torsion, ψ is the N–Cα–C–N(i+1) torsion, both in degrees on (−180°, 180°]. α-helical residues cluster near (−60°, −45°); β-strand residues near (−120°, +130°). A Ramachandran plot is simply a scatter of (φ, ψ) for every residue.

Q: What known structures does this most resemble?
A: Structural nearest neighbors (via Foldseek easy-search vs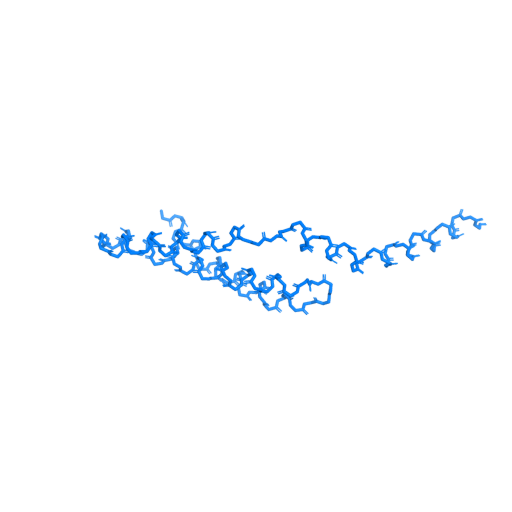 the PDB). Reported per hit: target PDB id, E-value, and alignment TM-score. A TM-score above ~0.5 is the conventional threshold for 'same fold'.

Q: What family and function is it annotated with?
A: Database cross-references. InterPro integrates a dozen domain/family signature databases into unified entries with residue-range hits. GO terms attach function/process/location labels with evidence codes. CATH codes position the fold in a four-level structural taxonomy. Organism is the NCBI-taxonomy species name.

Q: Which residues are buried vs exposed?
A: Solvent accessibility: the surface area of each residue that a 1.4 Å water probe can touch, in Å². When only backbone atoms are present the absolute values are lower than full-atom SASA (side chains contribute most of the area) and are flagged as backbone-only.

Q: What do the diagnostic plots show?
A: Three diagnostic plots accompany the record. The Cα contact map visualizes the tertiary structure as a 2D adjacency matrix (8 Å cutoff, sequence-local contacts suppressed). The Ramachandran plot shows the distribution of backbone (φ, ψ) torsions, with points in the α and β basins reflecting secondary structure content. The PAE plot shows AlphaFold's inter-residue confidence as a color matrix.

Q: What is the amino-acid chain?
A: The amino-acid sequence is the protein's primary structure: the linear order of residues from the N-terminus to the C-terminus, written in one-letter c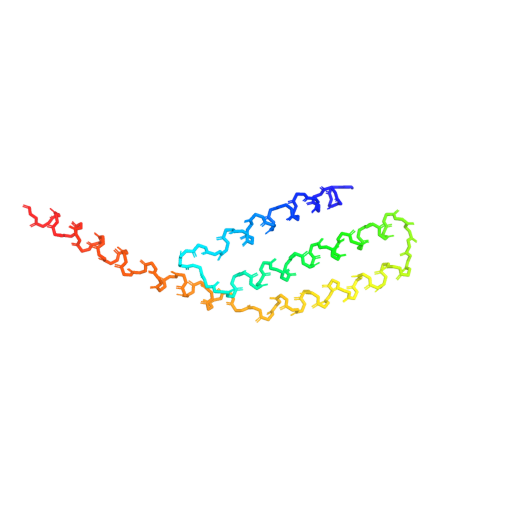ode. Everything else here — the 3D coordinates, the secondary structure, the domain annotations — is ultimately a consequence of this string.

Q: What do the rendered images show?
A: The six renders are orthographic views along the three Cartesian axes in both directions. Representation (cartoon, sticks, or surface) and color scheme (sequence-rainbow or by-chain) vary across proteins so the training set covers all the common visualization conventions.

Q: Where is each backbone atom in 3D?
A: The mmCIF table is the protein's shape written out atom by atom. For each backbone N, Cα, C, and carbonyl O, it records an (x, y, z) coordinate triple in Å plus the residue type, chain letter, and residue number.

Q: How mobile is each atom in the crystal?
A: For experimental (PDB) structures, the B-factor (temperature factor) quantifies the positional spread of each atom in the crystal — a combination of thermal vibration and static disorder — in units of Å². High B-factors mark flexible loops or poorly resolved regions; low B-factors mark the rigid, well-ordered core.

Q: How big and how compact is the whole molecule?
A: Three whole-structure scalars: the radius of gyration (RMS distance of Cα from centroid, in Å), the count of Cα–Cα contacts (pairs closer than 8 Å and separated by more than four residues in sequence — i.e. tertiary, not local, contacts), and the bounding-box dimensions. Together they distinguish compact globular folds from extended fibres or disordered chains.

Q: What does the local fold look like, residue by residue?
A: A 3Di character summarizes, for each residue, the relative orientation of the Cα frame of its nearest spatial neighbor. Because it encodes fold topology rather than chemistry, 3Di alignments detect remote structural similarity that sequence alignment misses.

Q: How confident is the AlphaFold model at each residue?
A: For AlphaFold models, the B-factor field carries pLDDT — the model's own estimate of local accuracy on a 0–100 scale. Regions with pLDDT<50 should be treated as essentially unmodeled; they often correspond to intrinsically disordered segments.